Protein AF-A0A3D5DDY6-F1 (afdb_monomer)

Mean predicted aligned error: 9.01 Å

pLDDT: mean 81.87, std 17.69, range [44.72, 97.56]

Sequence (102 aa):
GEGAGRLAMRRIARGTELGAKQQAGPIHDALVICAVLDPSVLQDVQHTPLDVIVNPGGKDDGQTVADLRPGDW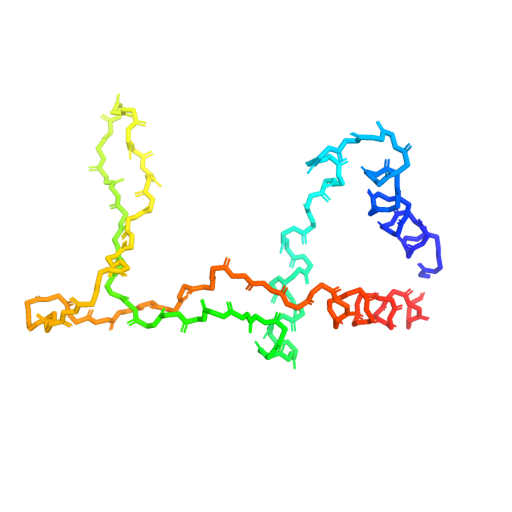AKNPPNAYVALSADREKFVRMLGEILALG

Radius of gyration: 17.53 Å; Cα contacts (8 Å, |Δi|>4): 120; chains: 1; bounding box: 37×34×48 Å

Secondary structure (DSSP, 8-state):
-HHHHHHHHHHHHHHHHT--SS-S---HHHHHHHHHH-GGGEEEEEEE-EEE---TTSTTTT-EEE--S-S--TTS---EEEEEEE-HHHHHHHHHHHHH--

Structure (mmCIF, N/CA/C/O backbone):
data_AF-A0A3D5DDY6-F1
#
_entry.id   AF-A0A3D5DDY6-F1
#
loop_
_atom_site.group_PDB
_atom_site.id
_atom_site.type_symbol
_atom_site.label_atom_id
_atom_site.label_alt_id
_atom_site.label_comp_id
_atom_site.label_asym_id
_atom_site.label_entity_id
_atom_site.label_seq_id
_atom_site.pdbx_PDB_ins_code
_atom_site.Cartn_x
_atom_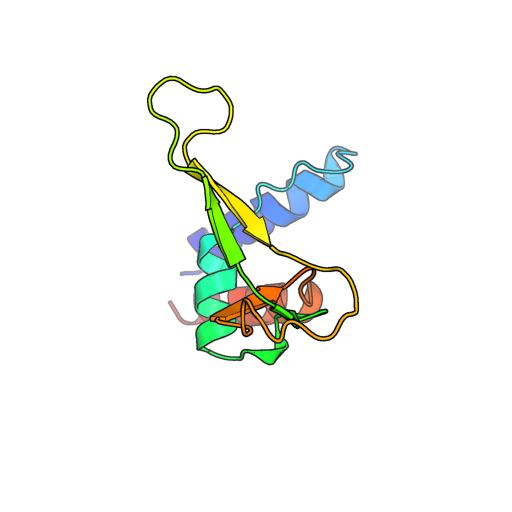site.Cartn_y
_atom_site.Cartn_z
_atom_site.occupancy
_atom_site.B_iso_or_equiv
_atom_site.auth_seq_id
_atom_site.auth_comp_id
_atom_site.auth_asym_id
_atom_site.auth_atom_id
_atom_site.pdbx_PDB_model_num
ATOM 1 N N . GLY A 1 1 ? -2.844 0.042 26.425 1.00 50.47 1 GLY A N 1
ATOM 2 C CA . GLY A 1 1 ? -3.043 0.409 25.008 1.00 50.47 1 GLY A CA 1
ATOM 3 C C . GLY A 1 1 ? -3.774 1.724 24.800 1.00 50.47 1 GLY A C 1
ATOM 4 O O . GLY A 1 1 ? -3.436 2.436 23.858 1.00 50.47 1 GLY A O 1
ATOM 5 N N . GLU A 1 2 ? -4.691 2.136 25.688 1.00 53.22 2 GLU A N 1
ATOM 6 C CA . GLU A 1 2 ? -5.501 3.367 25.532 1.00 53.22 2 GLU A CA 1
ATOM 7 C C . GLU A 1 2 ? -4.729 4.652 25.160 1.00 53.22 2 GLU A C 1
ATOM 9 O O . GLU A 1 2 ? -5.216 5.460 24.368 1.00 53.22 2 GLU A O 1
ATOM 14 N N . GLY A 1 3 ? -3.538 4.881 25.727 1.00 54.50 3 GLY A N 1
ATOM 15 C CA . GLY A 1 3 ? -2.740 6.088 25.461 1.00 54.50 3 GLY A CA 1
ATOM 16 C C . GLY A 1 3 ? -2.184 6.157 24.033 1.00 54.50 3 GLY A C 1
ATOM 17 O O . GLY A 1 3 ? -2.197 7.222 23.413 1.00 54.50 3 GLY A O 1
ATOM 18 N N . ALA A 1 4 ? -1.758 5.014 23.484 1.00 57.19 4 ALA A N 1
ATOM 19 C CA . ALA A 1 4 ? -1.274 4.902 22.108 1.00 57.19 4 ALA A CA 1
ATOM 20 C C . ALA A 1 4 ? -2.429 5.038 21.103 1.00 57.19 4 ALA A C 1
ATOM 22 O O . ALA A 1 4 ? -2.299 5.772 20.122 1.00 57.19 4 ALA A O 1
ATOM 23 N N . GLY A 1 5 ? -3.587 4.439 21.417 1.00 57.19 5 GLY A N 1
ATOM 24 C CA . GLY A 1 5 ? -4.854 4.643 20.704 1.00 57.19 5 GLY A CA 1
ATOM 25 C C . GLY A 1 5 ? -5.240 6.112 20.605 1.00 57.19 5 GLY A C 1
ATOM 26 O O . GLY A 1 5 ? -5.446 6.643 19.512 1.00 57.19 5 GLY A O 1
ATOM 27 N N . ARG A 1 6 ? -5.237 6.815 21.742 1.00 60.19 6 ARG A N 1
ATOM 28 C CA . ARG A 1 6 ? -5.537 8.252 21.791 1.00 60.19 6 ARG A CA 1
ATOM 29 C C . ARG A 1 6 ? -4.546 9.079 20.976 1.00 60.19 6 ARG A C 1
ATOM 31 O O . ARG A 1 6 ? -4.963 10.039 20.337 1.00 60.19 6 ARG A O 1
ATOM 38 N N . LEU A 1 7 ? -3.259 8.732 20.976 1.00 62.50 7 LEU A N 1
ATOM 39 C CA . LEU A 1 7 ? -2.243 9.459 20.213 1.00 62.50 7 LEU A CA 1
ATOM 40 C C . LEU A 1 7 ? -2.378 9.238 18.699 1.00 62.50 7 LEU A C 1
ATOM 42 O O . LEU A 1 7 ? -2.303 10.206 17.942 1.00 62.50 7 LEU A O 1
ATOM 46 N N . ALA A 1 8 ? -2.616 7.999 18.259 1.00 64.00 8 ALA A N 1
ATOM 47 C CA . ALA A 1 8 ? -2.856 7.667 16.854 1.00 64.00 8 ALA A CA 1
ATOM 48 C C . ALA A 1 8 ? -4.126 8.358 16.331 1.00 64.00 8 ALA A C 1
ATOM 50 O O . ALA A 1 8 ? -4.079 9.064 15.323 1.00 64.00 8 ALA A O 1
ATOM 51 N N . MET A 1 9 ? -5.226 8.277 17.084 1.00 65.19 9 MET A N 1
ATOM 52 C CA . MET A 1 9 ? -6.479 8.959 16.745 1.00 65.19 9 MET A CA 1
ATOM 53 C C . MET A 1 9 ? -6.334 10.481 16.761 1.00 65.19 9 MET A C 1
ATOM 55 O O . MET A 1 9 ? -6.870 11.156 15.887 1.00 65.19 9 MET A O 1
ATOM 59 N N . ARG A 1 10 ? -5.542 11.044 17.684 1.00 59.97 10 ARG A N 1
ATOM 60 C CA . ARG A 1 10 ? -5.210 12.477 17.682 1.00 59.97 10 ARG A CA 1
ATOM 61 C C . ARG A 1 10 ? -4.386 12.891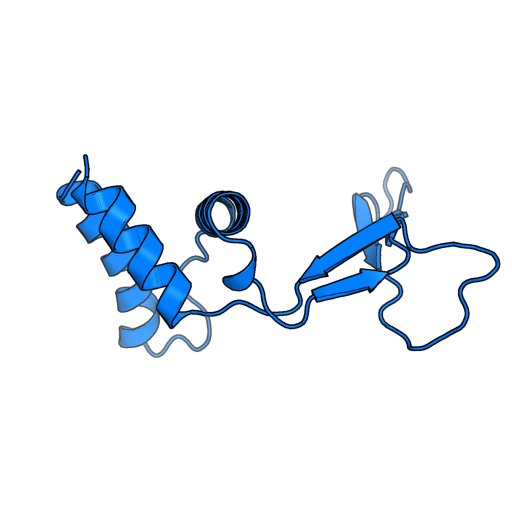 16.469 1.00 59.97 10 ARG A C 1
ATOM 63 O O . ARG A 1 10 ? -4.577 14.002 15.994 1.00 59.97 10 ARG A O 1
ATOM 70 N N . ARG A 1 11 ? -3.496 12.044 15.941 1.00 60.91 11 ARG A N 1
ATOM 71 C CA . ARG A 1 11 ? -2.765 12.340 14.692 1.00 60.91 11 ARG A CA 1
ATOM 72 C C . ARG A 1 11 ? -3.703 12.379 13.484 1.00 60.91 11 ARG A C 1
ATOM 74 O O . ARG A 1 11 ? -3.538 13.248 12.633 1.00 60.91 11 ARG A O 1
ATOM 81 N N . ILE A 1 12 ? -4.711 11.506 13.457 1.00 61.53 12 ILE A N 1
ATOM 82 C CA . ILE A 1 12 ? -5.759 11.493 12.426 1.00 61.53 12 ILE A CA 1
ATOM 83 C C . ILE A 1 12 ? -6.677 12.724 12.565 1.00 61.53 12 ILE A C 1
ATOM 85 O O . ILE A 1 12 ? -6.905 13.445 11.595 1.00 61.53 12 ILE A O 1
ATOM 89 N N . ALA A 1 13 ? -7.155 13.016 13.778 1.00 58.38 13 ALA A N 1
ATOM 90 C CA . ALA A 1 13 ? -8.070 14.126 14.056 1.00 58.38 13 ALA A CA 1
ATOM 91 C C . ALA A 1 13 ? -7.411 15.508 13.885 1.00 58.38 13 ALA A C 1
ATOM 93 O O . ALA A 1 13 ? -7.979 16.380 13.229 1.00 58.38 13 ALA A O 1
ATOM 94 N N . ARG A 1 14 ? -6.174 15.696 14.371 1.00 52.31 14 ARG A N 1
ATOM 95 C CA . ARG A 1 14 ? -5.428 16.967 14.270 1.00 52.31 14 ARG A CA 1
ATOM 96 C C . ARG A 1 14 ? -5.159 17.382 12.825 1.00 52.31 14 ARG A C 1
ATOM 98 O O . ARG A 1 14 ? -5.151 18.572 12.526 1.00 52.31 14 ARG A O 1
ATOM 105 N N . GLY A 1 15 ? -4.976 16.417 11.924 1.00 52.88 15 GLY A N 1
ATOM 106 C CA . GLY A 1 15 ? -4.881 16.703 10.494 1.00 52.88 15 GLY A CA 1
ATOM 107 C C . GLY A 1 15 ? -6.169 17.281 9.902 1.00 52.88 15 GLY A C 1
ATOM 108 O O . GLY A 1 15 ? -6.110 18.011 8.923 1.00 52.88 15 GLY A O 1
ATOM 109 N N . THR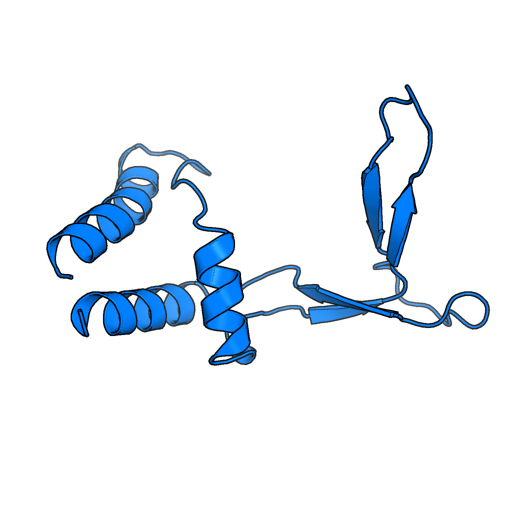 A 1 16 ? -7.317 17.001 10.522 1.00 52.19 16 THR A N 1
ATOM 110 C CA . THR A 1 16 ? -8.644 17.441 10.067 1.00 52.19 16 THR A CA 1
ATOM 111 C C . THR A 1 16 ? -9.004 18.825 10.636 1.00 52.19 16 THR A C 1
ATOM 113 O O . THR A 1 16 ? -9.540 19.665 9.920 1.00 52.19 16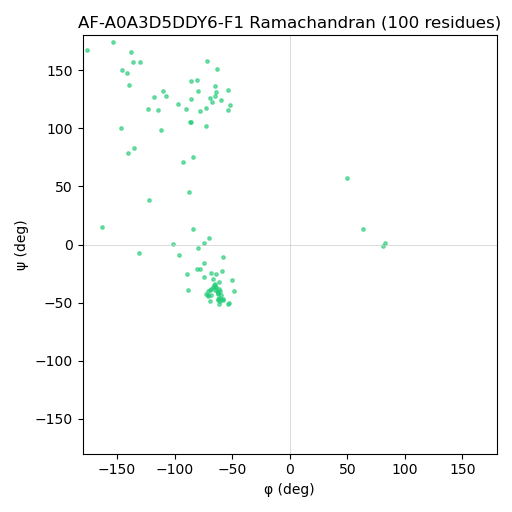 THR A O 1
ATOM 116 N N . GLU A 1 17 ? -8.661 19.099 11.902 1.00 47.94 17 GLU A N 1
ATOM 117 C CA . GLU A 1 17 ? -8.992 20.353 12.613 1.00 47.94 17 GLU A CA 1
ATOM 118 C C . GLU A 1 17 ? -8.160 21.573 12.177 1.00 47.94 17 GLU A C 1
ATOM 120 O O . GLU A 1 17 ? -8.634 22.703 12.247 1.00 47.94 17 GLU A O 1
ATOM 125 N N . LEU A 1 18 ? -6.929 21.374 11.694 1.00 49.72 18 LEU A N 1
ATOM 126 C CA . LEU A 1 18 ? -6.031 22.467 11.283 1.00 49.72 18 LEU A CA 1
ATOM 127 C C . LEU A 1 18 ? -6.276 22.971 9.847 1.00 49.72 18 LEU A C 1
ATOM 129 O O . LEU A 1 18 ? -5.429 23.662 9.285 1.00 49.72 18 LEU A O 1
ATOM 133 N N . GLY A 1 19 ? -7.397 22.598 9.219 1.00 44.91 19 GLY A N 1
ATOM 134 C CA . GLY A 1 19 ? -7.696 22.959 7.827 1.00 44.91 19 GLY A CA 1
ATOM 135 C C . GLY A 1 19 ? -6.705 22.377 6.812 1.00 44.91 19 GLY A C 1
ATOM 136 O O . GLY A 1 19 ? -6.674 22.795 5.653 1.00 44.91 19 GLY A O 1
ATOM 137 N N . ALA A 1 20 ? -5.875 21.416 7.22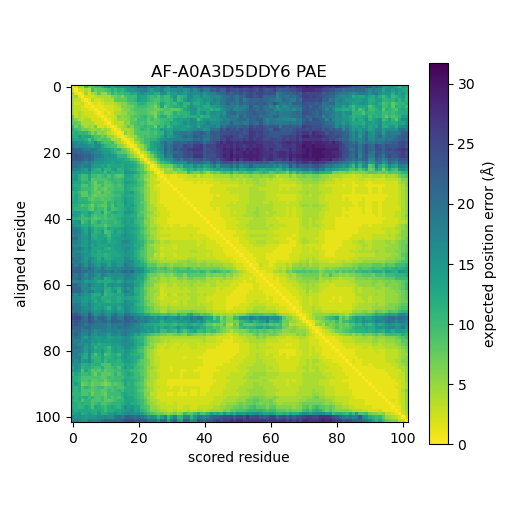5 1.00 44.94 20 ALA A N 1
ATOM 138 C CA . ALA A 1 20 ? -4.926 20.782 6.336 1.00 44.94 20 ALA A CA 1
ATOM 139 C C . ALA A 1 20 ? -5.688 19.865 5.377 1.00 44.94 20 ALA A C 1
ATOM 141 O O . ALA A 1 20 ? -6.248 18.849 5.774 1.00 44.94 20 ALA A O 1
ATOM 142 N N . LYS A 1 21 ? -5.626 20.166 4.078 1.00 50.22 21 LYS A N 1
ATOM 143 C CA . LYS A 1 21 ? -6.083 19.238 3.032 1.00 50.22 21 LYS A CA 1
ATOM 144 C C . LYS A 1 21 ? -5.354 17.877 3.067 1.00 50.22 21 LYS A C 1
ATOM 146 O O . LYS A 1 21 ? -5.791 16.984 2.354 1.00 50.22 21 LYS A O 1
ATOM 151 N N . GLN A 1 22 ? -4.260 17.714 3.838 1.00 44.88 22 GLN A N 1
ATOM 152 C CA . GLN A 1 22 ? -3.309 16.595 3.692 1.00 44.88 22 GLN A CA 1
ATOM 153 C C . GLN A 1 22 ? -2.341 16.305 4.875 1.00 44.88 22 GLN A C 1
ATOM 155 O O . GLN A 1 22 ? -1.373 15.583 4.671 1.00 44.88 22 GLN A O 1
ATOM 160 N N . GLN A 1 23 ? -2.528 16.812 6.105 1.00 44.72 23 GLN A N 1
ATOM 161 C CA . GLN A 1 23 ? -1.524 16.612 7.187 1.00 44.72 23 GLN A CA 1
ATOM 162 C C . GLN A 1 23 ? -2.044 15.915 8.456 1.00 44.72 23 GLN A C 1
ATOM 164 O O . GLN A 1 23 ? -1.618 16.218 9.570 1.00 44.72 23 GLN A O 1
ATOM 169 N N . ALA A 1 24 ? -2.917 14.920 8.304 1.00 56.97 24 ALA A N 1
ATOM 170 C CA . ALA A 1 24 ? -2.860 13.785 9.224 1.00 56.97 24 ALA A CA 1
ATOM 171 C C . ALA A 1 24 ? -1.692 12.919 8.744 1.00 56.97 24 ALA A C 1
ATOM 173 O O . ALA A 1 24 ? -1.738 12.437 7.617 1.00 56.97 24 ALA A O 1
ATOM 174 N N . GLY A 1 25 ? -0.628 12.776 9.542 1.00 54.88 25 GLY A N 1
ATOM 175 C CA . GLY A 1 25 ? 0.508 11.926 9.171 1.00 54.88 25 GLY A CA 1
ATOM 176 C C . GLY A 1 25 ? -0.002 10.521 8.824 1.00 54.88 25 GLY A C 1
ATOM 177 O O . GLY A 1 25 ? -0.577 9.887 9.716 1.00 54.88 25 GLY A O 1
ATOM 178 N N . PRO A 1 26 ? 0.134 10.049 7.572 1.00 64.12 26 PRO A N 1
ATOM 179 C CA . PRO A 1 26 ? -0.387 8.747 7.199 1.00 64.12 26 PRO A CA 1
ATOM 180 C C . PRO A 1 26 ? 0.349 7.670 7.998 1.00 64.12 26 PRO A C 1
ATOM 182 O O . PRO A 1 26 ? 1.577 7.672 8.082 1.00 64.12 26 PRO A O 1
ATOM 185 N N . ILE A 1 27 ? -0.395 6.751 8.611 1.00 79.69 27 ILE A N 1
ATOM 186 C CA . ILE A 1 27 ? 0.191 5.633 9.357 1.00 79.69 27 ILE A CA 1
ATOM 187 C C . ILE A 1 27 ? 0.311 4.447 8.394 1.00 79.69 27 ILE A C 1
ATOM 189 O O . ILE A 1 27 ? -0.464 3.495 8.473 1.00 79.69 27 ILE A O 1
ATOM 193 N N . HIS A 1 28 ? 1.243 4.559 7.443 1.00 84.75 28 HIS A N 1
ATOM 194 C CA . HIS A 1 28 ? 1.416 3.611 6.335 1.00 84.75 28 HIS A CA 1
ATOM 195 C C . HIS A 1 28 ? 1.545 2.160 6.824 1.00 84.75 28 HIS A C 1
ATOM 197 O O . HIS A 1 28 ? 0.779 1.300 6.398 1.00 84.75 28 HIS A O 1
ATOM 203 N N . ASP A 1 29 ? 2.423 1.906 7.794 1.00 87.38 29 ASP A N 1
ATOM 204 C CA . ASP A 1 29 ? 2.685 0.551 8.297 1.00 87.38 29 ASP A CA 1
ATOM 205 C C . ASP A 1 29 ? 1.462 -0.071 8.984 1.00 87.38 29 ASP A C 1
ATOM 207 O O . ASP A 1 29 ? 1.195 -1.262 8.835 1.00 87.38 29 ASP A O 1
ATOM 211 N N . ALA A 1 30 ? 0.668 0.729 9.703 1.00 91.00 30 ALA A N 1
ATOM 212 C CA . ALA A 1 30 ? -0.544 0.224 10.346 1.00 91.00 30 ALA A CA 1
ATOM 213 C C . ALA A 1 30 ? -1.584 -0.226 9.313 1.00 91.00 30 ALA A C 1
ATOM 215 O O . ALA A 1 30 ? -2.283 -1.212 9.547 1.00 91.00 30 ALA A O 1
ATOM 216 N N . LEU A 1 31 ? -1.672 0.464 8.170 1.00 92.69 31 LEU A N 1
ATOM 217 C CA . LEU A 1 31 ? -2.537 0.044 7.070 1.00 92.69 31 LEU A CA 1
ATOM 218 C C . LEU A 1 31 ? -2.068 -1.288 6.476 1.00 92.69 31 LEU A C 1
ATOM 220 O O . LEU A 1 31 ? -2.909 -2.136 6.198 1.00 92.69 31 LEU A O 1
ATOM 224 N N . VAL A 1 32 ? -0.754 -1.509 6.352 1.00 92.88 32 VAL A N 1
ATOM 225 C CA . VAL A 1 32 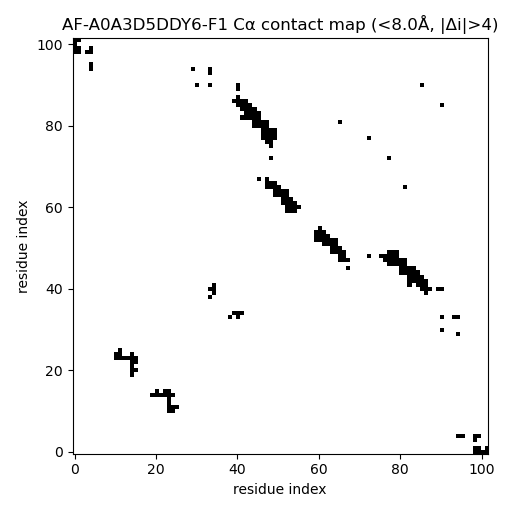? -0.201 -2.795 5.886 1.00 92.88 32 VAL A CA 1
ATOM 226 C C . VAL A 1 32 ? -0.618 -3.931 6.820 1.00 92.88 32 VAL A C 1
ATOM 228 O O . VAL A 1 32 ? -1.122 -4.949 6.356 1.00 92.88 32 VAL A O 1
ATOM 231 N N . ILE A 1 33 ? -0.487 -3.751 8.138 1.00 93.56 33 ILE A N 1
ATOM 232 C CA . ILE A 1 33 ? -0.921 -4.767 9.111 1.00 93.56 33 ILE A CA 1
ATOM 233 C C . ILE A 1 33 ? -2.432 -5.006 9.030 1.00 93.56 33 ILE A C 1
ATOM 235 O O . ILE A 1 33 ? -2.872 -6.155 9.026 1.00 93.56 33 ILE A O 1
ATOM 239 N N . CYS A 1 34 ? -3.235 -3.944 8.910 1.00 94.69 34 CYS A N 1
ATOM 240 C CA . CYS A 1 34 ? -4.678 -4.089 8.723 1.00 94.69 34 CYS A CA 1
ATOM 241 C C . CYS A 1 34 ? -5.003 -4.859 7.436 1.00 94.69 34 CYS A C 1
ATOM 243 O O . CYS A 1 34 ? -5.872 -5.719 7.464 1.00 94.69 34 CYS A O 1
ATOM 245 N N . ALA A 1 35 ? -4.282 -4.618 6.340 1.00 96.19 35 ALA A N 1
ATOM 246 C CA . ALA A 1 35 ? -4.477 -5.333 5.081 1.00 96.19 35 ALA A CA 1
ATOM 247 C C . ALA A 1 35 ? -4.096 -6.819 5.162 1.00 96.19 35 ALA A C 1
ATOM 249 O O . ALA A 1 35 ? -4.699 -7.637 4.475 1.00 96.19 35 ALA A O 1
ATOM 250 N N . VAL A 1 36 ? -3.136 -7.187 6.017 1.00 95.94 36 VAL A N 1
ATOM 251 C CA . VAL A 1 36 ? -2.823 -8.599 6.300 1.00 95.94 36 VAL A CA 1
ATOM 252 C C . VAL A 1 36 ? -3.951 -9.271 7.090 1.00 95.94 36 VAL A C 1
ATOM 254 O O . VAL A 1 36 ? -4.274 -10.425 6.821 1.00 95.94 36 VAL A O 1
ATOM 257 N N . LEU A 1 37 ? -4.556 -8.565 8.052 1.00 95.88 37 LEU A N 1
ATOM 258 C CA . LEU A 1 37 ? -5.668 -9.088 8.858 1.00 95.88 37 LEU A CA 1
ATOM 259 C C . LEU A 1 37 ? -6.974 -9.188 8.060 1.00 95.88 37 LEU A C 1
ATOM 261 O O . LEU A 1 37 ? -7.702 -10.170 8.181 1.00 95.88 37 LEU A O 1
ATOM 265 N N . ASP A 1 38 ? -7.271 -8.169 7.259 1.00 97.00 38 ASP A N 1
ATOM 266 C CA . ASP A 1 38 ? -8.437 -8.114 6.386 1.00 97.00 38 ASP A CA 1
ATOM 267 C C . ASP A 1 38 ? -8.093 -7.341 5.098 1.00 97.00 38 ASP A C 1
ATOM 269 O O . ASP A 1 38 ? -8.122 -6.102 5.085 1.00 97.00 38 ASP A O 1
ATOM 273 N N . PRO A 1 39 ? -7.815 -8.050 3.986 1.00 97.06 39 PRO A N 1
ATOM 274 C CA . PRO A 1 39 ? -7.420 -7.431 2.721 1.00 97.06 39 PRO A CA 1
ATOM 275 C C . PRO A 1 39 ? -8.438 -6.447 2.147 1.00 97.06 39 PRO A C 1
ATOM 277 O O . PRO A 1 39 ? -8.063 -5.557 1.388 1.00 97.06 39 PRO A O 1
ATOM 280 N N . SER A 1 40 ? -9.719 -6.555 2.518 1.00 97.5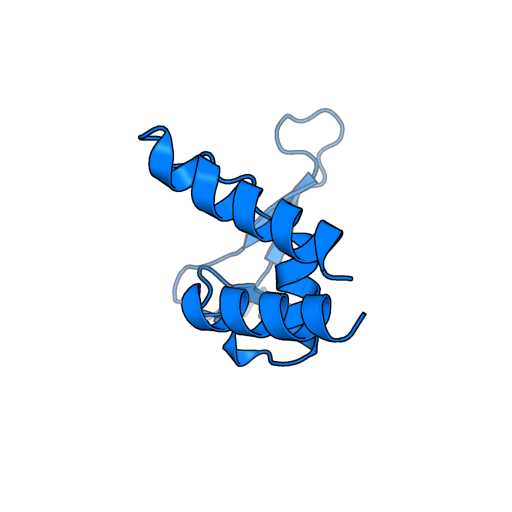0 40 SER A N 1
ATOM 281 C CA . SER A 1 40 ? -10.766 -5.672 1.988 1.00 97.50 40 SER A CA 1
ATOM 282 C C . SER A 1 40 ? -10.737 -4.252 2.569 1.00 97.50 40 SER A C 1
ATOM 284 O O . SER A 1 40 ? -11.566 -3.421 2.204 1.00 97.50 40 SER A O 1
ATOM 286 N N . VAL A 1 41 ? -9.784 -3.947 3.459 1.00 96.88 41 VAL A N 1
ATOM 287 C CA . VAL A 1 41 ? -9.435 -2.559 3.798 1.00 96.88 41 VAL A CA 1
ATOM 288 C C . VAL A 1 41 ? -8.754 -1.833 2.630 1.00 96.88 41 VAL A C 1
ATOM 290 O O . VAL A 1 41 ? -8.818 -0.609 2.561 1.00 96.88 41 VAL A O 1
ATOM 293 N N . LEU A 1 42 ? -8.121 -2.558 1.702 1.00 97.56 42 LEU A N 1
ATOM 294 C CA . LEU A 1 42 ? -7.563 -1.995 0.473 1.00 97.56 42 LEU A CA 1
ATOM 295 C C . LEU A 1 42 ? -8.648 -1.920 -0.610 1.00 97.56 42 LEU A C 1
ATOM 297 O O . LEU A 1 42 ? -9.464 -2.829 -0.755 1.00 97.56 42 LEU A O 1
ATOM 301 N N . GLN A 1 43 ? -8.647 -0.836 -1.380 1.00 96.88 43 GLN A N 1
ATOM 302 C CA . GLN A 1 43 ? -9.616 -0.559 -2.441 1.00 96.88 43 GLN A CA 1
ATOM 303 C C . GLN A 1 43 ? -8.883 -0.183 -3.736 1.00 96.88 43 GLN A C 1
ATOM 305 O O . GLN A 1 43 ? -7.735 0.261 -3.700 1.00 96.88 43 GLN A O 1
ATOM 310 N N . ASP A 1 44 ? -9.547 -0.357 -4.884 1.00 95.56 44 ASP A N 1
ATOM 311 C CA . ASP A 1 44 ? -8.943 -0.147 -6.213 1.00 95.56 44 ASP A CA 1
ATOM 312 C C . ASP A 1 44 ? -7.590 -0.874 -6.341 1.00 95.56 44 ASP A C 1
ATOM 314 O O . ASP A 1 44 ? -6.527 -0.272 -6.505 1.00 95.56 44 ASP A O 1
ATOM 318 N N . VAL A 1 45 ? -7.635 -2.193 -6.128 1.00 96.31 45 VAL A N 1
ATOM 319 C CA . VAL A 1 45 ? -6.461 -3.065 -6.178 1.00 96.31 45 VAL A CA 1
ATOM 320 C C . VAL A 1 45 ? -6.295 -3.588 -7.597 1.00 96.31 45 VAL A C 1
ATOM 322 O O . VAL A 1 45 ? -7.141 -4.334 -8.093 1.00 96.31 45 VAL A O 1
ATOM 325 N N . GLN A 1 46 ? -5.186 -3.229 -8.234 1.00 94.31 46 GLN A N 1
ATOM 326 C CA . GLN A 1 46 ? -4.869 -3.632 -9.599 1.00 94.31 46 GLN A CA 1
ATOM 327 C C . GLN A 1 46 ? -3.747 -4.663 -9.606 1.00 94.31 46 GLN A C 1
ATOM 329 O O . GLN A 1 46 ? -2.692 -4.446 -9.012 1.00 94.31 46 GLN A O 1
ATOM 334 N N . HIS A 1 47 ? -3.970 -5.787 -10.287 1.00 94.44 47 HIS A N 1
ATOM 335 C CA . HIS A 1 47 ? -2.920 -6.765 -10.549 1.00 94.44 47 HIS A CA 1
ATOM 336 C C . HIS A 1 47 ? -2.192 -6.359 -11.829 1.00 94.44 47 HIS A C 1
ATOM 338 O O . HIS A 1 47 ? -2.743 -6.481 -12.923 1.00 94.44 47 HIS A O 1
ATOM 344 N N . THR A 1 48 ? -0.981 -5.832 -11.679 1.00 94.62 48 THR A N 1
ATOM 345 C CA . THR A 1 48 ? -0.252 -5.136 -12.742 1.00 94.62 48 THR A CA 1
ATOM 346 C C . THR A 1 48 ? 1.210 -5.574 -12.784 1.00 94.62 48 THR A C 1
ATOM 348 O O . THR A 1 48 ? 1.751 -6.032 -11.771 1.00 94.62 48 THR A O 1
ATOM 351 N N . PRO A 1 49 ? 1.887 -5.427 -13.932 1.00 95.88 49 PRO A N 1
ATOM 352 C CA . PRO A 1 49 ? 3.338 -5.480 -13.980 1.00 95.88 49 PRO A CA 1
ATOM 353 C C . PRO A 1 49 ? 3.918 -4.300 -13.201 1.00 95.88 49 PRO A C 1
ATOM 355 O O . PRO A 1 49 ? 3.439 -3.165 -13.322 1.00 95.88 49 PRO A O 1
ATOM 358 N N . LEU A 1 50 ? 4.937 -4.583 -12.403 1.00 95.94 50 LEU A N 1
ATOM 359 C CA . LEU A 1 50 ? 5.646 -3.627 -11.570 1.00 95.94 50 LEU A CA 1
ATOM 360 C C . LEU A 1 50 ? 7.143 -3.923 -11.615 1.00 95.94 50 LEU A C 1
ATOM 362 O O . LEU A 1 50 ? 7.557 -5.080 -11.517 1.00 95.94 50 LEU A O 1
ATOM 366 N N . ASP A 1 51 ? 7.934 -2.863 -11.732 1.00 96.38 51 ASP A N 1
ATOM 367 C CA . ASP A 1 51 ? 9.393 -2.920 -11.702 1.00 96.38 51 ASP A CA 1
ATOM 368 C C . ASP A 1 51 ? 9.965 -1.766 -10.864 1.00 96.38 51 ASP A C 1
ATOM 370 O O . ASP A 1 51 ? 9.260 -0.808 -10.526 1.00 96.38 51 ASP A O 1
ATOM 374 N N . VAL A 1 52 ? 11.244 -1.856 -10.515 1.00 96.56 52 VAL A N 1
ATOM 375 C CA . VAL A 1 52 ? 11.981 -0.818 -9.793 1.00 96.56 52 VAL A CA 1
ATOM 376 C C . VAL A 1 52 ? 13.112 -0.320 -10.675 1.00 96.56 52 VAL A C 1
ATOM 378 O O . VAL A 1 52 ? 13.931 -1.096 -11.161 1.00 96.56 52 VAL A O 1
ATOM 381 N N . ILE A 1 53 ? 13.181 0.994 -10.863 1.00 96.62 53 ILE A N 1
ATOM 382 C CA . ILE A 1 53 ? 14.281 1.609 -11.593 1.00 96.62 53 ILE A CA 1
ATOM 383 C C . ILE A 1 53 ? 15.564 1.442 -10.777 1.00 96.62 53 ILE A C 1
ATOM 385 O O . ILE A 1 53 ? 15.652 1.898 -9.637 1.00 96.62 53 ILE A O 1
ATOM 389 N N . VAL A 1 54 ? 16.564 0.807 -11.385 1.00 96.50 54 VAL A N 1
ATOM 390 C CA . VAL A 1 54 ? 17.919 0.687 -10.842 1.00 96.50 54 VAL A CA 1
ATOM 391 C C . VAL A 1 54 ? 18.842 1.509 -11.730 1.00 96.50 54 VAL A C 1
ATOM 393 O O . VAL A 1 54 ? 19.247 1.071 -12.808 1.00 96.50 54 VAL A O 1
ATOM 396 N N . ASN A 1 55 ? 19.143 2.726 -11.287 1.00 95.62 55 ASN A N 1
ATOM 397 C CA . ASN A 1 55 ? 19.955 3.689 -12.022 1.00 95.62 55 ASN A CA 1
ATOM 398 C C . ASN A 1 55 ? 20.882 4.427 -11.045 1.00 95.62 55 ASN A C 1
ATOM 400 O O . ASN A 1 55 ? 20.581 5.556 -10.663 1.00 95.62 55 ASN A O 1
ATOM 404 N N . PRO A 1 56 ? 21.997 3.810 -10.611 1.00 93.88 56 PRO A N 1
ATOM 405 C CA . PRO A 1 56 ? 22.839 4.352 -9.549 1.00 93.88 56 PRO A CA 1
ATOM 406 C C . PRO A 1 56 ? 23.263 5.807 -9.792 1.00 93.88 56 PRO A C 1
ATOM 408 O O . PRO A 1 56 ? 23.935 6.120 -10.775 1.00 93.88 56 PRO A O 1
ATOM 411 N N . GLY A 1 57 ? 22.885 6.702 -8.876 1.00 91.69 57 GLY A N 1
ATOM 412 C CA . GLY A 1 57 ? 23.171 8.143 -8.972 1.00 91.69 57 GLY A CA 1
ATOM 413 C C . GLY A 1 57 ? 22.216 8.935 -9.877 1.00 91.69 57 GLY A C 1
ATOM 414 O O . GLY A 1 57 ? 22.338 10.158 -9.980 1.00 91.69 57 GLY A O 1
ATOM 415 N N . GLY A 1 58 ? 21.252 8.261 -10.504 1.00 95.31 58 GLY A N 1
ATOM 416 C CA . GLY A 1 58 ? 20.105 8.859 -11.172 1.00 95.31 58 GLY A CA 1
ATOM 417 C C . GLY A 1 58 ? 19.091 9.425 -10.178 1.00 95.31 58 GLY A C 1
ATOM 418 O O . GLY A 1 58 ? 19.039 9.047 -9.010 1.00 95.31 58 GLY A O 1
ATOM 419 N N . LYS A 1 59 ? 18.260 10.365 -10.641 1.00 95.69 59 LYS A N 1
ATOM 420 C CA . LYS A 1 59 ? 17.180 10.954 -9.820 1.00 95.69 59 LYS A CA 1
ATOM 421 C C . LYS A 1 59 ? 15.988 10.012 -9.635 1.00 95.69 59 LYS A C 1
ATOM 423 O O . LYS A 1 59 ? 15.129 10.276 -8.803 1.00 95.69 59 LYS A O 1
ATOM 428 N N . ASP A 1 60 ? 15.932 8.981 -10.461 1.00 95.38 60 ASP A N 1
ATOM 429 C CA . ASP A 1 60 ? 14.910 7.949 -10.549 1.00 95.38 60 ASP A CA 1
ATOM 430 C C . ASP A 1 60 ? 15.342 6.633 -9.886 1.00 95.38 60 ASP A C 1
ATOM 432 O O . ASP A 1 60 ? 14.572 5.676 -9.875 1.00 95.38 60 ASP A O 1
ATOM 436 N N . ASP A 1 61 ? 16.547 6.575 -9.312 1.00 96.88 61 ASP A N 1
ATOM 437 C CA . ASP A 1 61 ? 17.050 5.384 -8.631 1.00 96.88 61 ASP A CA 1
ATOM 438 C C . ASP A 1 61 ? 16.136 4.986 -7.460 1.00 96.88 61 ASP A C 1
ATOM 440 O O . ASP A 1 61 ? 15.847 5.790 -6.569 1.00 96.88 61 ASP A O 1
ATOM 444 N N . GLY A 1 62 ? 15.655 3.743 -7.472 1.00 95.25 62 GLY A N 1
ATOM 445 C CA . GLY A 1 62 ? 14.712 3.209 -6.488 1.00 95.25 62 GLY A CA 1
ATOM 446 C C . GLY A 1 62 ? 13.238 3.539 -6.751 1.00 95.25 62 GLY A C 1
ATOM 447 O O . GLY A 1 62 ? 12.377 3.131 -5.967 1.00 95.25 62 GLY A O 1
ATOM 448 N N . GLN A 1 63 ? 12.903 4.244 -7.836 1.00 97.00 63 GLN A N 1
ATOM 449 C CA . GLN A 1 63 ? 11.509 4.528 -8.168 1.00 97.00 63 GLN A CA 1
ATOM 450 C C . GLN A 1 63 ? 10.776 3.250 -8.594 1.00 97.00 63 GLN A C 1
ATOM 452 O O . GLN A 1 63 ? 11.178 2.554 -9.523 1.00 97.00 63 GLN A O 1
ATOM 457 N N . THR A 1 64 ? 9.650 2.968 -7.940 1.00 96.12 64 THR A N 1
ATOM 458 C CA . THR A 1 64 ? 8.732 1.902 -8.350 1.00 96.12 64 THR A CA 1
ATOM 459 C C . THR A 1 64 ? 7.847 2.374 -9.503 1.00 96.12 64 THR A C 1
ATOM 461 O O . THR A 1 64 ? 7.249 3.450 -9.433 1.00 96.12 64 THR A O 1
ATOM 464 N N . VAL A 1 65 ? 7.738 1.564 -10.553 1.00 95.25 65 VAL A N 1
ATOM 465 C CA . VAL A 1 65 ? 6.925 1.838 -11.741 1.00 95.25 65 VAL A CA 1
ATOM 466 C C . VAL A 1 65 ? 5.930 0.703 -11.929 1.00 95.25 65 VAL A C 1
ATOM 468 O O . VAL A 1 65 ? 6.321 -0.434 -12.170 1.00 95.25 65 VAL A O 1
ATOM 471 N N . ALA A 1 66 ? 4.642 1.023 -11.833 1.00 94.88 66 ALA A N 1
ATOM 472 C CA . ALA A 1 66 ? 3.542 0.097 -12.077 1.00 94.88 66 ALA A CA 1
ATOM 473 C C . ALA A 1 66 ? 2.806 0.484 -13.367 1.00 94.88 66 ALA A C 1
ATOM 475 O O . ALA A 1 66 ? 2.457 1.653 -13.555 1.00 94.88 66 ALA A O 1
ATOM 476 N N . ASP A 1 67 ? 2.553 -0.480 -14.254 1.00 94.25 67 ASP A N 1
ATOM 477 C CA . ASP A 1 67 ? 1.824 -0.239 -15.505 1.00 94.25 67 ASP A CA 1
ATOM 478 C C . ASP A 1 67 ? 0.296 -0.278 -15.319 1.00 94.25 67 ASP A C 1
ATOM 480 O O . ASP A 1 67 ? -0.379 -1.213 -15.735 1.00 94.25 67 ASP A O 1
ATOM 484 N N . LEU A 1 68 ? -0.267 0.785 -14.738 1.00 92.31 68 LEU A N 1
ATOM 485 C CA . LEU A 1 68 ? -1.707 0.911 -14.439 1.00 92.31 68 LEU A CA 1
ATOM 486 C C . LEU A 1 68 ? -2.611 1.087 -15.679 1.00 92.31 68 LEU A C 1
ATOM 488 O O . LEU A 1 68 ? -3.801 1.384 -15.553 1.00 92.31 68 LEU A O 1
ATOM 492 N N . ARG A 1 69 ? -2.065 0.991 -16.897 1.00 89.75 69 ARG A N 1
ATOM 493 C CA . ARG A 1 69 ? -2.851 1.142 -18.129 1.00 89.75 69 ARG A CA 1
ATOM 494 C C . ARG A 1 69 ? -3.573 -0.170 -18.442 1.00 89.75 69 ARG A C 1
ATOM 496 O O . ARG A 1 69 ? -2.966 -1.229 -18.329 1.00 89.75 69 ARG A O 1
ATOM 503 N N . PRO A 1 70 ? -4.824 -0.130 -18.930 1.00 80.81 70 PRO A N 1
ATOM 504 C CA . PRO A 1 70 ? -5.493 -1.333 -19.408 1.00 80.81 70 PRO A CA 1
ATOM 505 C C . PRO A 1 70 ? -4.767 -1.878 -20.646 1.00 80.81 70 PRO A C 1
ATOM 507 O O . PRO A 1 70 ? -4.552 -1.148 -21.615 1.00 80.81 70 PRO A O 1
ATOM 510 N N . GLY A 1 71 ? -4.401 -3.159 -20.637 1.00 75.06 71 GLY A N 1
ATOM 511 C CA . GLY A 1 71 ? -3.722 -3.777 -21.772 1.00 75.06 71 GLY A CA 1
ATOM 512 C C . GLY A 1 71 ? -3.465 -5.271 -21.604 1.00 75.06 71 GLY A C 1
ATOM 513 O O . GLY A 1 71 ? -3.594 -5.825 -20.517 1.00 75.06 71 GLY A O 1
ATOM 514 N N . ASP A 1 72 ? -3.100 -5.914 -22.713 1.00 76.31 72 ASP A N 1
ATOM 515 C CA . ASP A 1 72 ? -2.547 -7.267 -22.712 1.00 76.31 72 ASP A CA 1
ATOM 516 C C . ASP A 1 72 ? -1.033 -7.175 -22.492 1.00 76.31 72 ASP A C 1
ATOM 518 O O . ASP A 1 72 ? -0.275 -6.762 -23.377 1.00 76.31 72 ASP A O 1
ATOM 522 N N . TRP A 1 73 ? -0.586 -7.528 -21.288 1.00 83.25 73 TRP A N 1
ATOM 523 C CA . TRP A 1 73 ? 0.824 -7.482 -20.912 1.00 83.25 73 TRP A CA 1
ATOM 524 C C . TRP A 1 73 ? 1.570 -8.776 -21.268 1.00 83.25 73 TRP A C 1
ATOM 526 O O . TRP A 1 73 ? 2.361 -9.290 -20.480 1.00 83.25 73 TRP A O 1
ATOM 536 N N . ALA A 1 74 ? 1.365 -9.296 -22.480 1.00 79.38 74 ALA A N 1
ATOM 537 C CA . ALA A 1 74 ? 1.943 -10.559 -22.948 1.00 79.38 74 ALA A CA 1
ATOM 538 C C . ALA A 1 74 ? 3.469 -10.687 -22.743 1.00 79.38 74 ALA A C 1
ATOM 540 O O . ALA A 1 74 ? 3.979 -11.788 -22.554 1.00 79.38 74 ALA A O 1
ATOM 541 N N . LYS A 1 75 ? 4.213 -9.571 -22.784 1.00 83.75 75 LYS A N 1
ATOM 542 C CA . LYS A 1 75 ? 5.674 -9.558 -22.574 1.00 83.75 75 LYS A CA 1
ATOM 543 C C . LYS A 1 75 ? 6.094 -9.394 -21.113 1.00 83.75 75 LYS A C 1
ATOM 545 O O . LYS A 1 75 ? 7.182 -9.831 -20.768 1.00 83.75 75 LYS A O 1
ATOM 550 N N . ASN A 1 76 ? 5.249 -8.781 -20.289 1.00 87.31 76 ASN A N 1
ATOM 551 C CA . ASN A 1 76 ? 5.524 -8.463 -18.891 1.00 87.31 76 ASN A CA 1
ATOM 552 C C . ASN A 1 76 ? 4.287 -8.840 -18.076 1.00 87.31 76 ASN A C 1
ATOM 554 O O . ASN A 1 76 ? 3.450 -7.978 -17.854 1.00 87.31 76 ASN A O 1
ATOM 558 N N . PRO A 1 77 ? 4.106 -10.107 -17.681 1.00 91.62 77 PRO A N 1
ATOM 559 C CA . PRO A 1 77 ? 2.907 -10.512 -16.960 1.00 91.62 77 PRO A CA 1
ATOM 560 C C . PRO A 1 77 ? 2.796 -9.791 -15.602 1.00 91.62 77 PRO A C 1
ATOM 562 O O . PRO A 1 77 ? 3.824 -9.462 -15.001 1.00 91.62 77 PRO A O 1
ATOM 565 N N . PRO A 1 78 ? 1.572 -9.571 -15.088 1.00 94.44 78 PRO A N 1
ATOM 566 C CA . PRO A 1 78 ? 1.369 -9.030 -13.751 1.00 94.44 78 PRO A CA 1
ATOM 567 C C . PRO A 1 78 ? 2.111 -9.820 -12.670 1.00 94.44 78 PRO A C 1
ATOM 569 O O . PRO A 1 78 ? 2.054 -11.050 -12.638 1.00 94.44 78 PRO A O 1
ATOM 572 N N . ASN A 1 79 ? 2.802 -9.101 -11.788 1.00 95.50 79 ASN A N 1
ATOM 573 C CA . ASN A 1 79 ? 3.620 -9.666 -10.711 1.00 95.50 79 ASN A CA 1
ATOM 574 C C . ASN A 1 79 ? 3.343 -9.020 -9.342 1.00 95.50 79 ASN A C 1
ATOM 576 O O . ASN A 1 79 ? 3.856 -9.502 -8.333 1.00 95.50 79 ASN A O 1
ATOM 580 N N . ALA A 1 80 ? 2.544 -7.950 -9.292 1.00 95.88 80 ALA A N 1
ATOM 581 C CA . ALA A 1 80 ? 2.229 -7.235 -8.065 1.00 95.88 80 ALA A CA 1
ATOM 582 C C . ALA A 1 80 ? 0.770 -6.768 -8.030 1.00 95.88 80 ALA A C 1
ATOM 584 O O . ALA A 1 80 ? 0.180 -6.406 -9.049 1.00 95.88 80 ALA A O 1
ATOM 585 N N . TYR A 1 81 ? 0.203 -6.740 -6.824 1.00 96.19 81 TYR A N 1
ATOM 586 C CA . TYR A 1 81 ? -1.076 -6.096 -6.540 1.00 96.19 81 TYR A CA 1
ATOM 587 C C . TYR A 1 81 ? -0.809 -4.701 -5.977 1.00 96.19 81 TYR A C 1
ATOM 589 O O . TYR A 1 81 ? -0.147 -4.564 -4.948 1.00 96.19 81 TYR A O 1
ATOM 597 N N . VAL A 1 82 ? -1.325 -3.670 -6.640 1.00 96.38 82 VAL A N 1
ATOM 598 C CA . VAL A 1 82 ? -1.141 -2.266 -6.260 1.00 96.38 82 VAL A CA 1
ATOM 599 C C . VAL A 1 82 ? -2.491 -1.690 -5.855 1.00 96.38 82 VAL A C 1
ATOM 601 O O . VAL A 1 82 ? -3.400 -1.617 -6.676 1.00 96.38 82 VAL A O 1
ATOM 604 N N . ALA A 1 83 ? -2.627 -1.295 -4.590 1.00 96.31 83 ALA A N 1
ATOM 605 C CA . ALA A 1 83 ? -3.814 -0.604 -4.095 1.00 96.31 83 ALA A CA 1
ATOM 606 C C . ALA A 1 83 ? -3.688 0.905 -4.335 1.00 96.31 83 ALA A C 1
ATOM 608 O O . ALA A 1 83 ? -2.723 1.524 -3.882 1.00 96.31 83 ALA A O 1
ATOM 609 N N . LEU A 1 84 ? -4.667 1.500 -5.017 1.00 95.12 84 LEU A N 1
ATOM 610 C CA . LEU A 1 84 ? -4.707 2.944 -5.283 1.00 95.12 84 LEU A CA 1
ATOM 611 C C . LEU A 1 84 ? -5.5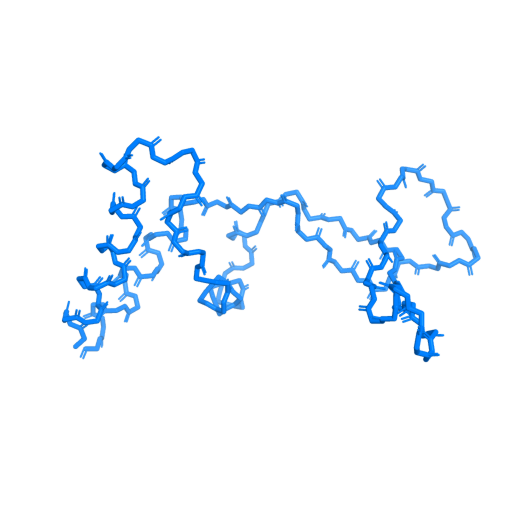65 3.710 -4.266 1.00 95.12 84 LEU A C 1
ATOM 613 O O . LEU A 1 84 ? -5.550 4.942 -4.235 1.00 95.12 84 LEU A O 1
ATOM 617 N N . SER A 1 85 ? -6.295 2.995 -3.407 1.00 94.25 85 SER A N 1
ATOM 618 C CA . SER A 1 85 ? -7.081 3.577 -2.321 1.00 94.25 85 SER A CA 1
ATOM 619 C C . SER A 1 85 ? -7.265 2.596 -1.154 1.00 94.25 85 SER A C 1
ATOM 621 O O . SER A 1 85 ? -6.844 1.439 -1.202 1.00 94.25 85 SER A O 1
ATOM 623 N N . ALA A 1 86 ? -7.860 3.070 -0.060 1.00 94.12 86 ALA A N 1
ATOM 624 C CA . ALA A 1 86 ? -8.192 2.251 1.100 1.00 94.12 86 ALA A CA 1
ATOM 625 C C . ALA A 1 86 ? -9.491 2.739 1.750 1.00 94.12 86 ALA A C 1
ATOM 627 O O . ALA A 1 86 ? -9.791 3.936 1.744 1.00 94.12 86 ALA A O 1
ATOM 628 N N . ASP A 1 87 ? -10.222 1.815 2.369 1.00 94.94 87 ASP A N 1
ATOM 629 C CA . ASP A 1 87 ? -11.406 2.116 3.164 1.00 94.94 87 ASP A CA 1
ATOM 630 C C . ASP A 1 87 ? -10.991 2.777 4.485 1.00 94.94 87 ASP A C 1
ATOM 632 O O . ASP A 1 87 ? -10.538 2.132 5.438 1.00 94.94 87 ASP A O 1
ATOM 636 N N . ARG A 1 88 ? -11.153 4.100 4.540 1.00 89.44 88 ARG A N 1
ATOM 637 C CA . ARG A 1 88 ? -10.787 4.908 5.704 1.00 89.44 88 ARG A CA 1
ATOM 638 C C . ARG A 1 88 ? -11.580 4.533 6.955 1.00 89.44 88 ARG A C 1
ATOM 640 O O . ARG A 1 88 ? -11.007 4.530 8.044 1.00 89.44 88 ARG A O 1
ATOM 647 N N . GLU A 1 89 ? -12.879 4.277 6.832 1.00 91.31 89 GLU A N 1
ATOM 648 C CA . GLU A 1 89 ? -13.741 4.012 7.990 1.00 91.31 89 GLU A CA 1
ATOM 649 C C . GLU A 1 89 ? -13.412 2.654 8.597 1.00 91.31 89 GLU A C 1
ATOM 651 O O . GLU A 1 89 ? -13.215 2.532 9.810 1.00 91.31 89 GLU A O 1
ATOM 656 N N . LYS A 1 90 ? -13.251 1.651 7.734 1.00 93.94 90 LYS A N 1
ATOM 657 C CA . LYS A 1 90 ? -12.815 0.322 8.136 1.00 93.94 90 LYS A CA 1
ATOM 658 C C . LYS A 1 90 ? -11.429 0.345 8.766 1.00 93.94 90 LYS A C 1
ATOM 660 O O . LYS A 1 90 ? -11.258 -0.239 9.834 1.00 93.94 90 LYS A O 1
ATOM 665 N N . PHE A 1 91 ? -10.471 1.053 8.164 1.00 92.06 91 PHE A N 1
ATOM 666 C CA . PHE A 1 91 ? -9.125 1.192 8.717 1.00 92.06 91 PHE A CA 1
ATOM 667 C C . PHE A 1 91 ? -9.143 1.794 10.129 1.00 92.06 91 PHE A C 1
ATOM 669 O O . PHE A 1 91 ? -8.526 1.248 11.041 1.00 92.06 91 PHE A O 1
ATOM 676 N N . VAL A 1 92 ? -9.891 2.884 10.339 1.00 88.88 92 VAL A N 1
ATOM 677 C CA . VAL A 1 92 ? -10.009 3.526 11.658 1.00 88.88 92 VAL A CA 1
ATOM 678 C C . VAL A 1 92 ? -10.649 2.591 12.684 1.00 88.88 92 VAL A C 1
ATOM 680 O O . VAL A 1 92 ? -10.172 2.527 13.817 1.00 88.88 92 VAL A O 1
ATOM 683 N N . ARG A 1 93 ? -11.692 1.843 12.300 1.00 90.75 93 ARG A N 1
ATOM 684 C CA . ARG A 1 93 ? -12.328 0.853 13.179 1.00 90.75 93 ARG A CA 1
ATOM 685 C C . ARG A 1 93 ? -11.348 -0.247 13.587 1.00 90.75 93 ARG A C 1
ATOM 687 O O . ARG A 1 93 ? -11.175 -0.474 14.780 1.00 90.75 93 ARG A O 1
ATOM 694 N N . MET A 1 94 ? -10.671 -0.866 12.616 1.00 92.56 94 MET A N 1
ATOM 695 C CA . MET A 1 94 ? -9.682 -1.921 12.870 1.00 92.56 94 MET A CA 1
ATOM 696 C C . MET A 1 94 ? -8.566 -1.422 13.788 1.00 92.56 94 MET A C 1
ATOM 698 O O . MET A 1 94 ? -8.223 -2.070 14.774 1.00 92.56 94 MET A O 1
ATOM 702 N N . LEU A 1 95 ? -8.029 -0.234 13.504 1.00 89.00 95 LEU A N 1
ATOM 703 C CA . LEU A 1 95 ? -6.974 0.363 14.313 1.00 89.00 95 LEU A CA 1
ATOM 704 C C . LEU A 1 95 ? -7.448 0.656 15.746 1.00 89.00 95 LEU A C 1
ATOM 706 O O . LEU A 1 95 ? -6.702 0.430 16.698 1.00 89.00 95 LEU A O 1
ATOM 710 N N . GLY A 1 96 ? -8.682 1.139 15.908 1.00 86.44 96 GLY A N 1
ATOM 711 C CA . GLY A 1 96 ? -9.295 1.375 17.214 1.00 86.44 96 GLY A CA 1
ATOM 712 C C . GLY A 1 96 ? -9.444 0.094 18.036 1.00 86.44 96 GLY A C 1
ATOM 713 O O . GLY A 1 96 ? -9.053 0.076 19.201 1.00 86.44 96 GLY A O 1
ATOM 714 N N . GLU A 1 97 ? -9.945 -0.979 17.422 1.00 88.44 97 GLU A N 1
ATOM 715 C CA . GLU A 1 97 ? -10.091 -2.297 18.053 1.00 88.44 97 GLU A CA 1
ATOM 716 C C . GLU A 1 97 ? -8.733 -2.861 18.497 1.00 88.44 97 GLU A C 1
ATOM 718 O O . GLU A 1 97 ? -8.571 -3.237 19.657 1.00 88.44 97 GLU A O 1
ATOM 723 N N . ILE A 1 98 ? -7.725 -2.833 17.618 1.00 86.62 98 ILE A N 1
ATOM 724 C CA . ILE A 1 98 ? -6.370 -3.326 17.915 1.00 86.62 98 ILE A CA 1
ATOM 725 C C . ILE A 1 98 ? -5.746 -2.572 19.097 1.00 86.62 98 ILE A C 1
ATOM 727 O O . ILE A 1 98 ? -5.147 -3.181 19.982 1.00 86.62 98 ILE A O 1
ATOM 731 N N . LEU A 1 99 ? -5.883 -1.244 19.137 1.00 82.44 99 LEU A N 1
ATOM 732 C CA . LEU A 1 99 ? -5.274 -0.418 20.185 1.00 82.44 99 LEU A CA 1
ATOM 733 C C . LEU A 1 99 ? -6.040 -0.462 21.518 1.00 82.44 99 LEU A C 1
ATOM 735 O O . LEU A 1 99 ? -5.450 -0.158 22.557 1.00 82.44 99 LEU A O 1
ATOM 739 N N . ALA A 1 100 ? -7.324 -0.834 21.496 1.00 77.12 100 ALA A N 1
ATOM 740 C CA . ALA A 1 100 ? -8.142 -1.061 22.689 1.00 77.12 100 ALA A CA 1
ATOM 741 C C . ALA A 1 100 ? -7.919 -2.446 23.323 1.00 77.12 100 ALA A C 1
ATOM 743 O O . ALA A 1 100 ? -8.202 -2.623 24.505 1.00 77.12 100 ALA A O 1
ATOM 744 N N . LEU A 1 101 ? -7.399 -3.413 22.559 1.00 58.19 101 LEU A N 1
ATOM 745 C CA . LEU A 1 101 ? -7.058 -4.761 23.030 1.00 58.19 101 LEU A CA 1
ATOM 746 C C . LEU A 1 101 ? -5.710 -4.844 23.774 1.00 58.19 101 LEU A C 1
ATOM 748 O O . LEU A 1 101 ? -5.359 -5.915 24.268 1.00 58.19 101 LEU A O 1
ATOM 752 N N . GLY A 1 102 ? -4.957 -3.742 23.865 1.00 46.88 102 GLY A N 1
ATOM 753 C CA . GLY A 1 102 ? -3.713 -3.645 24.646 1.00 46.88 102 GLY A CA 1
ATOM 754 C C . GLY A 1 102 ? -3.822 -2.700 25.826 1.00 46.88 102 GLY A C 1
ATOM 755 O O . GLY A 1 102 ? -2.857 -2.651 26.618 1.00 46.88 102 GLY A O 1
#

Solvent-accessible surface area (backbone atoms only — not comparable to full-atom values): 6024 Å² total; per-residue (Å²): 56,63,68,61,38,52,51,54,51,45,39,53,48,51,10,60,75,70,74,41,96,75,57,32,73,78,62,62,68,61,51,53,55,47,32,72,76,42,56,79,35,48,30,70,68,43,78,24,32,63,52,64,40,84,39,94,91,46,97,55,46,70,41,75,49,66,55,86,66,93,75,86,46,86,90,51,62,62,78,41,76,47,62,78,42,59,42,63,68,57,46,53,49,54,53,50,52,60,25,66,76,77

Nearest PDB structures (foldseek):
  3t8j-assembly1_A  TM=7.734E-01  e=1.849E-02  Saccharolobus solfataricus P2
  8rih-assembly1_A  TM=6.497E-01  e=3.858E-01  Saccharomyces cerevisiae
  8rih-assembly2_B  TM=6.535E-01  e=4.402E-01  Saccharomyces cerevisiae
  7dz8-assembly1_E  TM=3.551E-01  e=2.797E+00  Chlamydomonas reinhardtii

Foldseek 3Di:
DVVVLVVLVCLVVVCVVVPNPDRSPDPVVLLVVVCVVPVQQFPPKDQFFKDADCDVPDPRHRPIDTPPDDDDPVVGGGDDIDGPDGDPVSSNVVSNVVVVVD